Protein AF-A0A4V1ZPI8-F1 (afdb_monomer_lite)

Structure (mmCIF, N/CA/C/O backbone):
data_AF-A0A4V1ZPI8-F1
#
_entry.id   AF-A0A4V1ZPI8-F1
#
loop_
_atom_site.group_PDB
_atom_site.id
_atom_site.type_symbol
_atom_site.label_atom_id
_atom_site.label_alt_id
_atom_site.label_comp_id
_atom_site.label_asym_id
_atom_site.label_entity_id
_atom_site.label_seq_id
_atom_site.pdbx_PDB_ins_code
_atom_site.Cartn_x
_atom_site.Cartn_y
_atom_site.Cartn_z
_atom_site.occupancy
_atom_site.B_iso_or_equiv
_atom_site.auth_seq_id
_atom_site.auth_comp_id
_atom_site.auth_asym_id
_atom_site.auth_atom_id
_atom_site.pdbx_PDB_model_num
ATOM 1 N N . MET A 1 1 ? -17.224 21.666 9.075 1.00 69.19 1 MET A N 1
ATOM 2 C CA . MET A 1 1 ? -15.931 21.396 8.419 1.00 69.19 1 MET A CA 1
ATOM 3 C C . MET A 1 1 ? -16.087 20.057 7.719 1.00 69.19 1 MET A C 1
ATOM 5 O O . MET A 1 1 ? -16.460 19.114 8.403 1.00 69.19 1 MET A O 1
ATOM 9 N N . MET A 1 2 ? -15.943 19.986 6.393 1.00 71.75 2 MET A N 1
ATOM 10 C CA . MET A 1 2 ? -15.850 18.683 5.716 1.00 71.75 2 MET A CA 1
ATOM 11 C C . MET A 1 2 ? -14.514 18.045 6.121 1.00 71.75 2 MET A C 1
ATOM 13 O O . MET A 1 2 ? -13.530 18.788 6.192 1.00 71.75 2 MET A O 1
ATOM 17 N N . PRO A 1 3 ? -14.470 16.741 6.434 1.00 74.38 3 PRO A N 1
ATOM 18 C CA . PRO A 1 3 ? -13.210 16.061 6.690 1.00 74.38 3 PRO A CA 1
ATOM 19 C C . PRO A 1 3 ? -12.337 16.101 5.436 1.00 74.38 3 PRO A C 1
ATOM 21 O O . PRO A 1 3 ? -12.842 16.099 4.310 1.00 74.38 3 PRO A O 1
ATOM 24 N N . ASP A 1 4 ? -11.028 16.186 5.651 1.00 91.62 4 ASP A N 1
ATOM 25 C CA . ASP A 1 4 ? -10.070 16.116 4.560 1.00 91.62 4 ASP A CA 1
ATOM 26 C C . ASP A 1 4 ? -10.185 14.735 3.876 1.00 91.62 4 ASP A C 1
ATOM 28 O O . ASP A 1 4 ? -10.324 13.718 4.570 1.00 91.62 4 ASP A O 1
ATOM 32 N N . PRO A 1 5 ? -10.183 14.668 2.533 1.00 91.06 5 PRO A N 1
ATOM 33 C CA . PRO A 1 5 ? -10.272 13.401 1.813 1.00 91.06 5 PRO A CA 1
ATOM 34 C C . PRO A 1 5 ? -9.190 12.397 2.230 1.00 91.06 5 PRO A C 1
ATOM 36 O O . PRO A 1 5 ? -9.478 11.210 2.340 1.00 91.06 5 PRO A O 1
ATOM 39 N N . ILE A 1 6 ? -7.979 12.872 2.538 1.00 90.88 6 ILE A N 1
ATOM 40 C CA . ILE A 1 6 ? -6.861 12.029 2.974 1.00 90.88 6 ILE A CA 1
ATOM 41 C C . ILE A 1 6 ? -7.159 11.423 4.344 1.00 90.88 6 ILE A C 1
ATOM 43 O O . ILE A 1 6 ? -6.946 10.232 4.541 1.00 90.88 6 ILE A O 1
ATOM 47 N N . GLU A 1 7 ? -7.696 12.209 5.277 1.00 92.12 7 GLU A N 1
ATOM 48 C CA . GLU A 1 7 ? -8.073 11.706 6.605 1.00 92.12 7 GLU A CA 1
ATOM 49 C C . GLU A 1 7 ? -9.162 10.627 6.499 1.00 92.12 7 GLU A C 1
ATOM 51 O O . GLU A 1 7 ? -9.111 9.614 7.192 1.00 92.12 7 GLU A O 1
ATOM 56 N N . THR A 1 8 ? -10.098 10.792 5.559 1.00 94.00 8 THR A N 1
ATOM 57 C CA . THR A 1 8 ? -11.147 9.793 5.293 1.00 94.00 8 THR A CA 1
ATOM 58 C C . THR A 1 8 ? -10.559 8.480 4.761 1.00 94.00 8 THR A C 1
ATOM 60 O O . THR A 1 8 ? -10.960 7.397 5.194 1.00 94.00 8 THR A O 1
ATOM 63 N N . ASP A 1 9 ? -9.583 8.561 3.856 1.00 93.88 9 ASP A N 1
ATOM 64 C CA . ASP A 1 9 ? -8.896 7.386 3.314 1.00 93.88 9 ASP A CA 1
ATOM 65 C C . ASP A 1 9 ? -8.029 6.694 4.377 1.00 93.88 9 ASP A C 1
ATOM 67 O O . ASP A 1 9 ? -8.008 5.463 4.455 1.00 93.88 9 ASP A O 1
ATOM 71 N N . ILE A 1 10 ? -7.359 7.464 5.242 1.00 91.56 10 ILE A N 1
ATOM 72 C CA . ILE A 1 10 ? -6.586 6.936 6.375 1.00 91.56 10 ILE A CA 1
ATOM 73 C C . ILE A 1 10 ? -7.503 6.161 7.324 1.00 91.56 10 ILE A C 1
ATOM 75 O O . ILE A 1 10 ? -7.202 5.010 7.650 1.00 91.56 10 ILE A O 1
ATOM 79 N N . ASP A 1 11 ? -8.636 6.741 7.722 1.00 92.81 11 ASP A N 1
ATOM 80 C CA . ASP A 1 11 ? -9.607 6.078 8.596 1.00 92.81 11 ASP A CA 1
ATOM 81 C C . ASP A 1 11 ? -10.134 4.780 7.974 1.00 92.81 11 ASP A C 1
ATOM 83 O O . ASP A 1 11 ? -10.244 3.750 8.649 1.00 92.81 11 ASP A O 1
ATOM 87 N N . HIS A 1 12 ? -10.401 4.789 6.667 1.00 92.50 12 HIS A N 1
ATOM 88 C CA . HIS A 1 12 ? -10.825 3.599 5.939 1.00 92.50 12 HIS A CA 1
ATOM 89 C C . HIS A 1 12 ? -9.743 2.505 5.933 1.00 92.50 12 HIS A C 1
ATOM 91 O O . HIS A 1 12 ? -10.041 1.327 6.161 1.00 92.50 12 HIS A O 1
ATOM 97 N N . ILE A 1 13 ? -8.476 2.872 5.720 1.00 93.06 13 ILE A N 1
ATOM 98 C CA . ILE A 1 13 ? -7.339 1.940 5.756 1.00 93.06 13 ILE A CA 1
ATOM 99 C C . ILE A 1 13 ? -7.182 1.340 7.158 1.00 93.06 13 ILE A C 1
ATOM 101 O O . ILE A 1 13 ? -7.085 0.121 7.304 1.00 93.06 13 ILE A O 1
ATOM 105 N N . VAL A 1 14 ? -7.210 2.172 8.202 1.00 93.81 14 VAL A N 1
ATOM 106 C CA . VAL A 1 14 ? -7.096 1.722 9.597 1.00 93.81 14 VAL A CA 1
ATOM 107 C C . VAL A 1 14 ? -8.251 0.789 9.966 1.00 93.81 14 VAL A C 1
ATOM 109 O O . VAL A 1 14 ? -8.017 -0.257 10.576 1.00 93.81 14 VAL A O 1
ATOM 112 N N . SER A 1 15 ? -9.479 1.120 9.557 1.00 94.94 15 SER A N 1
ATOM 113 C CA . SER A 1 15 ? -10.662 0.275 9.759 1.00 94.94 15 SER A CA 1
ATOM 114 C C . SER A 1 15 ? -10.521 -1.084 9.064 1.00 94.94 15 SER A C 1
ATOM 116 O O . SER A 1 15 ? -10.745 -2.125 9.685 1.00 94.94 15 SER A O 1
ATOM 118 N N . THR A 1 16 ? -10.054 -1.087 7.812 1.00 92.88 16 THR A N 1
ATOM 119 C CA . THR A 1 16 ? -9.803 -2.309 7.026 1.00 92.88 16 THR A CA 1
ATOM 120 C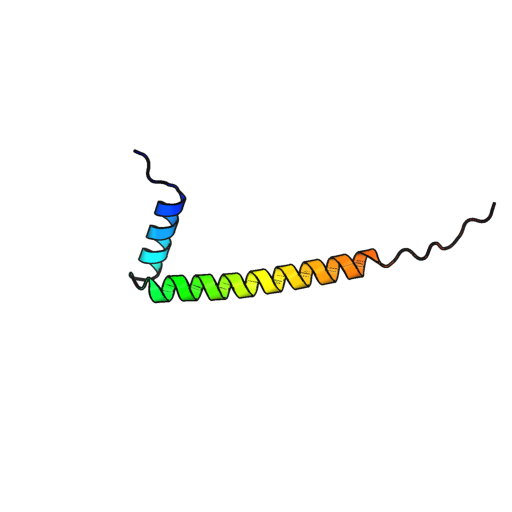 C . THR A 1 16 ? -8.731 -3.193 7.670 1.00 92.88 16 THR A C 1
ATOM 122 O O . THR A 1 16 ? -8.793 -4.416 7.580 1.00 92.88 16 THR A O 1
ATOM 125 N N . CYS A 1 17 ? -7.770 -2.591 8.372 1.00 94.00 17 CYS A N 1
ATOM 126 C CA . CYS A 1 17 ? -6.748 -3.301 9.138 1.00 94.00 17 CYS A CA 1
ATOM 127 C C . CYS A 1 17 ? -7.179 -3.645 10.576 1.00 94.00 17 CYS A C 1
ATOM 129 O O . CYS A 1 17 ? -6.319 -3.922 11.412 1.00 94.00 17 CYS A O 1
ATOM 131 N N . ASN A 1 18 ? -8.481 -3.619 10.897 1.00 93.81 18 ASN A N 1
ATOM 132 C CA . ASN A 1 18 ? -9.017 -3.898 12.237 1.00 93.81 18 ASN A CA 1
ATOM 133 C C . ASN A 1 18 ? -8.390 -3.028 13.346 1.00 93.81 18 ASN A C 1
ATOM 135 O O . ASN A 1 18 ? -8.282 -3.453 14.497 1.00 93.81 18 ASN A O 1
ATOM 139 N N . GLY A 1 19 ? -7.956 -1.813 13.008 1.00 91.19 19 GLY A N 1
ATOM 140 C CA . GLY A 1 19 ? -7.262 -0.920 13.931 1.00 91.19 19 GLY A CA 1
ATOM 141 C C . GLY A 1 19 ? -5.773 -1.229 14.140 1.00 91.19 19 GLY A C 1
ATOM 142 O O . GLY A 1 19 ? -5.126 -0.514 14.907 1.00 91.19 19 GLY A O 1
ATOM 143 N N . ASP A 1 20 ? -5.184 -2.230 13.468 1.00 94.75 20 ASP A N 1
ATOM 144 C CA . ASP A 1 20 ? -3.728 -2.446 13.484 1.00 94.75 20 ASP A CA 1
ATOM 145 C C . ASP A 1 20 ? -3.027 -1.409 12.599 1.00 94.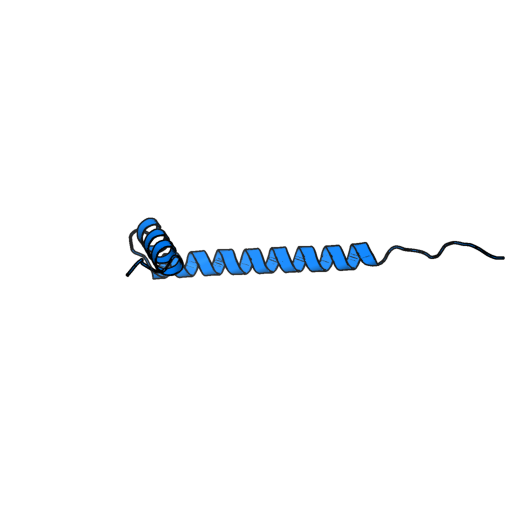75 20 ASP A C 1
ATOM 147 O O . ASP A 1 20 ? -2.635 -1.672 11.459 1.00 94.75 20 ASP A O 1
ATOM 151 N N . LEU A 1 21 ? -2.823 -0.216 13.156 1.00 93.75 21 LEU A N 1
ATOM 152 C CA . LEU A 1 21 ? -2.109 0.869 12.488 1.00 93.75 21 LEU A CA 1
ATOM 153 C C . LEU A 1 21 ? -0.685 0.455 12.089 1.00 93.75 21 LEU A C 1
ATOM 155 O O . LEU A 1 21 ? -0.195 0.822 11.022 1.00 93.75 21 LEU A O 1
ATOM 159 N N . ARG A 1 22 ? -0.006 -0.349 12.919 1.00 95.50 22 ARG A N 1
ATOM 160 C CA . ARG A 1 22 ? 1.360 -0.795 12.622 1.00 95.50 22 ARG A CA 1
ATOM 161 C C . ARG A 1 22 ? 1.363 -1.766 11.441 1.00 95.50 22 ARG A C 1
ATOM 163 O O . ARG A 1 22 ? 2.320 -1.772 10.671 1.00 95.50 22 ARG A O 1
ATOM 170 N N . GLY A 1 23 ? 0.341 -2.610 11.327 1.00 94.62 23 GLY A N 1
ATOM 171 C CA . GLY A 1 23 ? 0.087 -3.489 10.186 1.00 94.62 23 GLY A CA 1
ATOM 172 C C . GLY A 1 23 ? -0.244 -2.718 8.917 1.00 94.62 23 GLY A C 1
ATOM 173 O O . GLY A 1 23 ? 0.393 -2.966 7.896 1.00 94.62 23 GLY A O 1
ATOM 174 N N . ALA A 1 24 ? -1.139 -1.734 9.007 1.00 95.56 24 ALA A N 1
ATOM 175 C CA . ALA A 1 24 ? -1.500 -0.853 7.899 1.00 95.56 24 ALA A CA 1
ATOM 176 C C . ALA A 1 24 ? -0.273 -0.137 7.317 1.00 95.56 24 ALA A C 1
ATOM 178 O O . ALA A 1 24 ? -0.014 -0.215 6.119 1.00 95.56 24 ALA A O 1
ATOM 179 N N . VAL A 1 25 ? 0.551 0.479 8.172 1.00 96.44 25 VAL A N 1
ATOM 180 C CA . VAL A 1 25 ? 1.776 1.167 7.736 1.00 96.44 25 VAL A CA 1
ATOM 181 C C . VAL A 1 25 ? 2.771 0.193 7.100 1.00 96.44 25 VAL A C 1
ATOM 183 O O . VAL A 1 25 ? 3.358 0.512 6.070 1.00 96.44 25 VAL A O 1
ATOM 186 N N . ARG A 1 26 ? 2.947 -1.015 7.658 1.00 96.31 26 ARG A N 1
ATOM 187 C CA . ARG A 1 26 ? 3.802 -2.044 7.035 1.00 96.31 26 ARG A CA 1
ATOM 188 C C . ARG A 1 26 ? 3.298 -2.440 5.646 1.00 96.31 26 ARG A C 1
ATOM 190 O O . ARG A 1 26 ? 4.107 -2.548 4.733 1.00 96.31 26 ARG A O 1
ATOM 197 N N . ALA A 1 27 ? 1.991 -2.646 5.487 1.00 94.44 27 ALA A N 1
ATOM 198 C CA . ALA A 1 27 ? 1.396 -2.992 4.200 1.00 94.44 27 ALA A CA 1
ATOM 199 C C . ALA A 1 27 ? 1.606 -1.877 3.165 1.00 94.44 27 ALA A C 1
ATOM 201 O O . ALA A 1 27 ? 2.032 -2.157 2.048 1.00 94.44 27 ALA A O 1
ATOM 202 N N . LEU A 1 28 ? 1.391 -0.617 3.557 1.00 95.50 28 LEU A N 1
ATOM 203 C CA . LEU A 1 28 ? 1.624 0.539 2.689 1.00 95.50 28 LEU A CA 1
ATOM 204 C C . LEU A 1 28 ? 3.092 0.662 2.267 1.00 95.50 28 LEU A C 1
ATOM 206 O O . LEU A 1 28 ? 3.360 0.927 1.101 1.00 95.50 28 LEU A O 1
ATOM 210 N N . LEU A 1 29 ? 4.040 0.428 3.180 1.00 97.38 29 LEU A N 1
ATOM 211 C CA . LEU A 1 29 ? 5.470 0.449 2.855 1.00 97.38 29 LEU A CA 1
ATOM 212 C C . LEU A 1 29 ? 5.852 -0.639 1.845 1.00 97.38 29 LEU A C 1
ATOM 214 O O . LEU A 1 29 ? 6.567 -0.344 0.894 1.00 97.38 29 LEU A O 1
ATOM 218 N N . LEU A 1 30 ? 5.345 -1.864 2.016 1.00 97.44 30 LEU A N 1
ATOM 219 C CA . LEU A 1 30 ? 5.603 -2.967 1.081 1.00 97.44 30 LEU A CA 1
ATOM 220 C C . LEU A 1 30 ? 5.040 -2.679 -0.314 1.00 97.44 30 LEU A C 1
ATOM 222 O O . LEU A 1 30 ? 5.707 -2.921 -1.317 1.00 97.44 30 LEU A O 1
ATOM 226 N N . VAL A 1 31 ? 3.816 -2.147 -0.385 1.00 96.69 31 VAL A N 1
ATOM 227 C CA . VAL A 1 31 ? 3.209 -1.748 -1.662 1.00 96.69 31 VAL A CA 1
ATOM 228 C C . VAL A 1 31 ? 4.010 -0.618 -2.304 1.00 96.69 31 VAL A C 1
ATOM 230 O O . VAL A 1 31 ? 4.233 -0.647 -3.510 1.00 96.69 31 VAL A O 1
ATOM 233 N N . ASN A 1 32 ? 4.483 0.348 -1.515 1.00 97.81 32 ASN A N 1
ATOM 234 C CA . ASN A 1 32 ? 5.292 1.445 -2.031 1.00 97.81 32 ASN A CA 1
ATOM 235 C C . ASN A 1 32 ? 6.619 0.945 -2.632 1.00 97.81 32 ASN A C 1
ATOM 237 O O . ASN A 1 32 ? 6.917 1.256 -3.779 1.00 97.81 32 ASN A O 1
ATOM 241 N N . GLU A 1 33 ? 7.356 0.085 -1.922 1.00 98.50 33 GLU A N 1
ATOM 242 C CA . GLU A 1 33 ? 8.613 -0.508 -2.414 1.00 98.50 33 GLU A CA 1
ATOM 243 C C . GLU A 1 33 ? 8.417 -1.286 -3.732 1.00 98.50 33 GLU A C 1
ATOM 245 O O . GLU A 1 33 ? 9.216 -1.183 -4.671 1.00 98.50 33 GLU A O 1
ATOM 250 N N . GLN A 1 34 ? 7.316 -2.035 -3.835 1.00 98.44 34 GLN A N 1
ATOM 251 C CA . GLN A 1 34 ? 6.954 -2.747 -5.058 1.00 98.44 34 GLN A CA 1
ATOM 252 C C . GLN A 1 34 ? 6.670 -1.778 -6.218 1.00 98.44 34 GLN A C 1
ATOM 254 O O . GLN A 1 34 ? 7.183 -1.972 -7.321 1.00 98.44 34 GLN A O 1
ATOM 259 N N . LEU A 1 35 ? 5.894 -0.718 -5.978 1.00 98.50 35 LEU A N 1
ATOM 260 C CA . LEU A 1 35 ? 5.581 0.294 -6.992 1.00 98.50 35 LEU A CA 1
ATOM 261 C C . LEU A 1 35 ? 6.833 1.050 -7.454 1.00 98.50 35 LEU A C 1
ATOM 263 O O . LEU A 1 35 ? 7.002 1.291 -8.650 1.00 98.50 35 LEU A O 1
ATOM 267 N N . GLU A 1 36 ? 7.739 1.392 -6.538 1.00 98.44 36 GLU A N 1
ATOM 268 C CA . GLU A 1 36 ? 9.026 2.009 -6.872 1.00 98.44 36 GLU A CA 1
ATOM 269 C C . GLU A 1 36 ? 9.867 1.091 -7.769 1.00 98.44 36 GLU A C 1
ATOM 271 O O . GLU A 1 36 ? 10.458 1.548 -8.753 1.00 98.44 36 GLU A O 1
ATOM 276 N N . THR A 1 37 ? 9.862 -0.215 -7.491 1.00 98.19 37 THR A N 1
ATOM 277 C CA . THR A 1 37 ? 10.535 -1.223 -8.319 1.00 98.19 37 THR A CA 1
ATOM 278 C C . THR A 1 37 ? 9.929 -1.300 -9.723 1.00 98.19 37 THR A C 1
ATOM 280 O O . THR A 1 37 ? 10.660 -1.300 -10.718 1.00 98.19 37 THR A O 1
ATOM 283 N N . GLU A 1 38 ? 8.600 -1.329 -9.837 1.00 97.88 38 GLU A N 1
ATOM 284 C CA . GLU A 1 38 ? 7.902 -1.330 -11.130 1.00 97.88 38 GLU A CA 1
ATOM 285 C C . GLU A 1 38 ? 8.213 -0.065 -11.939 1.00 97.88 38 GLU A C 1
ATOM 287 O O . GLU A 1 38 ? 8.545 -0.146 -13.126 1.00 97.88 38 GLU A O 1
ATOM 292 N N . LEU A 1 39 ? 8.200 1.104 -11.294 1.00 97.50 39 LEU A N 1
ATOM 293 C CA . LEU A 1 39 ? 8.572 2.369 -11.925 1.00 97.50 39 LEU A CA 1
ATOM 294 C C . LEU A 1 39 ? 10.009 2.338 -12.455 1.00 97.50 39 LEU A C 1
ATOM 296 O O . LEU A 1 39 ? 10.249 2.716 -13.604 1.00 97.50 39 LEU A O 1
ATOM 300 N N . GLN A 1 40 ? 10.969 1.850 -11.667 1.00 96.50 40 GLN A N 1
ATOM 301 C CA . GLN A 1 40 ? 12.362 1.717 -12.105 1.00 96.50 40 GLN A CA 1
ATOM 302 C C . GLN A 1 40 ? 12.498 0.800 -13.329 1.00 96.50 40 GLN A C 1
ATOM 304 O O . GLN A 1 40 ? 13.238 1.120 -14.265 1.00 96.50 40 GLN A O 1
ATOM 309 N N . GLN A 1 41 ? 11.763 -0.313 -13.364 1.00 95.31 41 GLN A N 1
ATOM 310 C CA . GLN A 1 41 ? 11.758 -1.226 -14.509 1.00 95.31 41 GLN A CA 1
ATOM 311 C C . GLN A 1 41 ? 11.190 -0.559 -15.768 1.00 95.31 41 GLN A C 1
ATOM 313 O O . GLN A 1 41 ? 11.777 -0.692 -16.848 1.00 95.31 41 GLN A O 1
ATOM 318 N N . LEU A 1 42 ? 10.095 0.195 -15.637 1.00 95.44 42 LEU A N 1
ATOM 319 C CA . LEU A 1 42 ? 9.486 0.942 -16.741 1.00 95.44 42 LEU A CA 1
ATOM 320 C C . LEU A 1 42 ? 10.421 2.039 -17.274 1.00 95.44 42 LEU A C 1
ATOM 322 O O . LEU A 1 42 ? 10.590 2.179 -18.491 1.00 95.44 42 LEU A O 1
ATOM 326 N N . TYR A 1 43 ? 11.102 2.775 -16.392 1.00 94.06 43 TYR A N 1
ATOM 327 C CA . TYR A 1 43 ? 12.110 3.756 -16.803 1.00 94.06 43 TYR A CA 1
ATOM 328 C C . TYR A 1 43 ? 13.302 3.096 -17.509 1.00 94.06 43 TYR A C 1
ATOM 330 O O . TYR A 1 43 ? 13.733 3.557 -18.566 1.00 94.06 43 TYR A O 1
ATOM 338 N N . ALA A 1 44 ? 13.799 1.965 -17.005 1.00 92.56 44 ALA A N 1
ATOM 339 C CA . ALA A 1 44 ? 14.884 1.233 -17.656 1.00 92.56 44 ALA A CA 1
ATOM 340 C C . ALA A 1 44 ? 14.478 0.683 -19.038 1.00 92.56 44 ALA A C 1
ATOM 342 O O . ALA A 1 44 ? 15.277 0.692 -19.977 1.00 92.56 44 ALA A O 1
ATOM 343 N N . ALA A 1 45 ? 13.238 0.209 -19.188 1.00 89.94 45 ALA A N 1
ATOM 344 C CA . ALA A 1 45 ? 12.713 -0.282 -20.459 1.00 89.94 45 ALA A CA 1
ATOM 345 C C . ALA A 1 45 ? 12.517 0.844 -21.487 1.00 89.94 45 ALA A C 1
ATOM 347 O O . ALA A 1 45 ? 12.879 0.672 -22.652 1.00 89.94 45 ALA A O 1
ATOM 348 N N . SER A 1 46 ? 12.011 2.006 -21.063 1.00 81.75 46 SER A N 1
ATOM 349 C CA . SER A 1 46 ? 11.828 3.166 -21.947 1.00 81.75 46 SER A CA 1
ATOM 350 C C . SER A 1 46 ? 13.162 3.748 -22.433 1.00 81.75 46 SER A C 1
ATOM 352 O O . SER A 1 46 ? 13.295 4.047 -23.620 1.00 81.75 46 SER A O 1
ATOM 354 N N . VAL A 1 47 ? 14.193 3.788 -21.579 1.00 77.75 47 VAL A N 1
ATOM 355 C CA . VAL A 1 47 ? 15.564 4.155 -21.983 1.00 77.75 47 VAL A CA 1
ATOM 356 C C . VAL A 1 47 ? 16.137 3.174 -23.014 1.00 77.75 47 VAL A C 1
ATOM 358 O O . VAL A 1 47 ? 16.740 3.602 -23.998 1.00 77.75 47 VAL A O 1
ATOM 361 N N . ARG A 1 48 ? 15.915 1.861 -22.852 1.00 65.12 48 ARG A N 1
ATOM 362 C CA . ARG A 1 48 ? 16.355 0.852 -23.836 1.00 65.12 48 ARG A CA 1
ATOM 363 C C . ARG A 1 48 ? 15.601 0.943 -25.168 1.00 65.12 48 ARG A C 1
ATOM 365 O O . ARG A 1 48 ? 16.207 0.733 -26.215 1.00 65.12 48 ARG A O 1
ATOM 372 N N . GLY A 1 49 ? 14.313 1.289 -25.144 1.00 60.47 49 GLY A N 1
ATOM 373 C CA . GLY A 1 49 ? 13.492 1.485 -26.345 1.00 60.47 49 GLY A CA 1
ATOM 374 C C . GLY A 1 49 ? 13.834 2.750 -27.145 1.00 60.47 49 GLY A C 1
ATOM 375 O O . GLY A 1 49 ? 13.610 2.783 -28.352 1.00 60.47 49 GLY A O 1
ATOM 376 N N . GLY A 1 50 ? 14.426 3.767 -26.509 1.00 58.81 50 GLY A N 1
ATOM 377 C CA . GLY A 1 50 ? 14.869 5.003 -27.167 1.00 58.81 50 GLY A CA 1
ATOM 378 C C . GLY A 1 50 ? 16.194 4.897 -27.937 1.00 58.81 50 GLY A C 1
ATOM 379 O O . GLY A 1 50 ? 16.518 5.792 -28.714 1.00 58.81 50 GLY A O 1
ATOM 380 N N . ALA A 1 51 ? 16.959 3.813 -27.761 1.00 58.41 51 ALA A N 1
ATOM 381 C CA . ALA A 1 51 ? 18.314 3.674 -28.305 1.00 58.41 51 ALA A CA 1
ATOM 382 C C . ALA A 1 51 ? 18.397 3.052 -29.718 1.00 58.41 51 ALA A C 1
ATOM 384 O O . ALA A 1 51 ? 19.501 2.851 -30.224 1.00 58.41 51 ALA A O 1
ATOM 385 N N . ILE A 1 52 ? 17.272 2.765 -30.390 1.00 58.75 52 ILE A N 1
ATOM 386 C CA . ILE A 1 52 ? 17.275 2.235 -31.766 1.00 58.75 52 ILE A CA 1
ATOM 387 C C . ILE A 1 52 ? 16.605 3.219 -32.732 1.00 58.75 52 ILE A C 1
ATOM 389 O O . ILE A 1 52 ? 15.440 3.097 -33.097 1.00 58.75 52 ILE A O 1
ATOM 393 N N . ARG A 1 53 ? 17.409 4.166 -33.222 1.00 58.47 53 ARG A N 1
ATOM 394 C CA . ARG A 1 53 ? 17.381 4.582 -34.630 1.00 58.47 53 ARG A CA 1
ATOM 395 C C . ARG A 1 53 ? 18.810 4.488 -35.165 1.00 58.47 53 ARG A C 1
ATOM 397 O O . ARG A 1 53 ? 19.578 5.431 -34.983 1.00 58.47 53 ARG A O 1
ATOM 404 N N . PRO A 1 54 ? 19.191 3.388 -35.836 1.00 55.59 5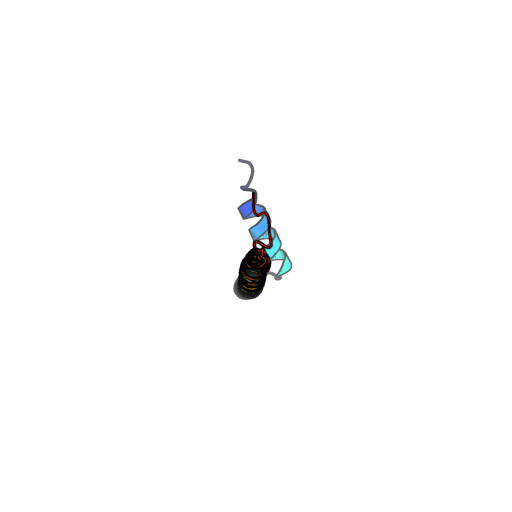4 PRO A N 1
ATOM 405 C CA . PRO A 1 54 ? 20.311 3.438 -36.754 1.00 55.59 54 PRO A CA 1
ATOM 406 C C . PRO A 1 54 ? 19.887 4.431 -37.834 1.00 55.59 54 PRO A C 1
ATOM 408 O O . PRO A 1 54 ? 18.905 4.210 -38.543 1.00 55.59 54 PRO A O 1
ATOM 411 N N . GLY A 1 55 ? 20.563 5.575 -37.901 1.00 60.44 55 GLY A N 1
ATOM 412 C CA . GLY A 1 55 ? 20.445 6.500 -39.018 1.00 60.44 55 GLY A CA 1
ATOM 413 C C . GLY A 1 55 ? 21.000 5.834 -40.270 1.00 60.44 55 GLY A C 1
ATOM 414 O O . GLY A 1 55 ? 22.126 6.102 -40.672 1.00 60.44 55 GLY A O 1
ATOM 415 N N . THR A 1 56 ? 20.237 4.920 -40.861 1.00 61.78 56 THR A N 1
ATOM 416 C CA . THR A 1 56 ? 20.546 4.339 -42.159 1.00 61.78 56 THR A CA 1
ATOM 417 C C . THR A 1 56 ? 19.935 5.231 -43.233 1.00 61.78 56 THR A C 1
ATOM 419 O O . THR A 1 56 ? 18.737 5.178 -43.480 1.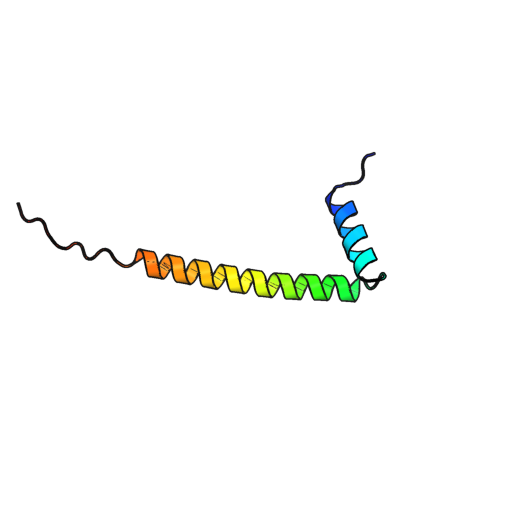00 61.78 56 THR A O 1
ATOM 422 N N . GLY A 1 57 ? 20.798 6.033 -43.863 1.00 61.59 57 GLY A N 1
ATOM 423 C CA . GLY A 1 57 ? 20.681 6.449 -45.262 1.00 61.59 57 GLY A CA 1
ATOM 424 C C . GLY A 1 57 ? 19.781 7.643 -45.589 1.00 61.59 57 GLY A C 1
ATOM 425 O O . GLY A 1 57 ? 18.565 7.518 -45.632 1.00 61.59 57 GLY A O 1
ATOM 426 N N . ALA A 1 58 ? 20.408 8.749 -45.996 1.00 51.09 58 ALA A N 1
ATOM 427 C CA . ALA A 1 58 ? 20.215 9.289 -47.344 1.00 51.09 58 ALA A CA 1
ATOM 428 C C . ALA A 1 58 ? 21.382 10.229 -47.691 1.00 51.09 58 ALA A C 1
ATOM 430 O O . ALA A 1 58 ? 21.467 11.355 -47.214 1.00 51.09 58 ALA A O 1
ATOM 431 N N . VAL A 1 59 ? 22.297 9.710 -48.508 1.00 55.09 59 VAL A N 1
ATOM 432 C CA . VAL A 1 59 ? 23.161 10.486 -49.402 1.00 55.09 59 VAL A CA 1
ATOM 433 C C . VAL A 1 59 ? 22.277 11.276 -50.377 1.00 55.09 59 VAL A C 1
ATOM 435 O O . VAL A 1 59 ? 21.477 10.667 -51.088 1.00 55.09 59 VAL A O 1
ATOM 438 N N . HIS A 1 60 ? 22.441 12.599 -50.412 1.00 50.03 60 HIS A N 1
ATOM 439 C CA . HIS A 1 60 ? 22.344 13.446 -51.605 1.00 50.03 60 HIS A CA 1
ATOM 440 C C . HIS A 1 60 ? 23.228 14.673 -51.380 1.00 50.03 60 HIS A C 1
ATOM 442 O O . HIS A 1 60 ? 23.076 15.303 -50.310 1.00 50.03 60 HIS A O 1
#

Radius of gyration: 22.4 Å; chains: 1; bounding box: 39×25×66 Å

Sequence (60 aa):
MMPDPIETDIDHIVSTCNGDLRGAVRALLLVNEQLETELQQLYAASVRGGAIRPGTGAVH

Secondary structure (DSSP, 8-state):
-PPPHHHHHHHHHHHHTTT-HHHHHHHHHHHHHHHHHHHHHHHHHHHHHTT---------

pLDDT: mean 85.2, std 15.53, range [50.03, 98.5]

Foldseek 3Di:
DPDDPVVVVLVVLCVVVVNPPVVSVVVVVVVVVVVVVVVVVVVVVVVVVVPDDPPDDDDD

=== Feature glossary ===
Key to the feature types in this rec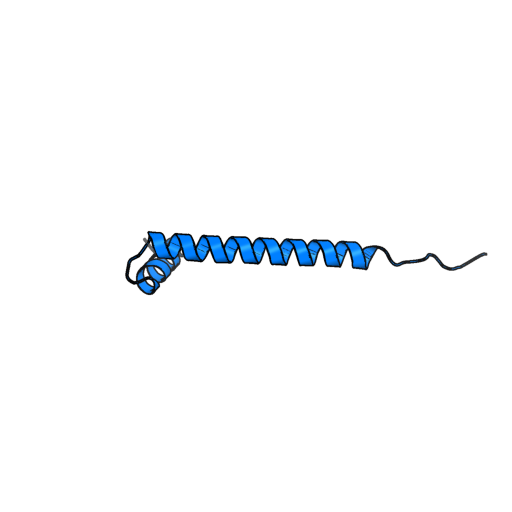ord:

— What the protein is —

Primary structure: the covalent order of the twenty standard amino acids along the backbone. Two proteins with the same sequence will (almost always) fold to the same structure; two with 30% identity often share a fold but not the details.

Database cross-references. InterPro integrates a dozen domain/family signature databases into unified entries with residue-range hits. GO terms attach function/process/location labels with evidence codes. CATH codes position the fold in a four-level structural taxonomy. Organism is the NCBI-taxonomy species name.

— Where its atoms are —

The mmCIF block holds the 3D Cartesian coordinates of each backbone atom (N, Cα, C, O) in ångströms. mmCIF is the PDB's canonical archive format — a tagged-loop text representation of the atomic model.

Six rendered views show the 3D structure from the faces of a cube — i.e. along ±x, ±y, ±z. Rendering representation is drawn randomly per protein from cartoon (secondary-structure ribbons), sticks (backbone bonds), or molecular surface; coloring is either N→C rainbow (blue at the N-terminus through red at the C-terminus) or one color per chain.

— Local backbone conformation —

DSSP 8-state secondary structure assigns each residue one of H (α-helix), G (3₁₀-helix), I (π-helix), E (extended β-strand), B (isolated β-bridge), T (hydrogen-bonded turn), S (bend), or '-' (coil). The assignment is computed from backbone hydrogen-bond geometry via the Kabsch–Sander algorithm.

P-SEA three-state annotation labels each residue as helix, strand, or coil based purely on the geometry of the Cα trace. It serves as a fallback when the full backbone (and thus DSSP) is unavailable.

The φ/ψ torsion pair specifies the backbone conformation at each residue. φ rotates about the N–Cα bond, ψ about the Cα–C bond. Steric clashes forbid most of the (φ, ψ) plane — the allowed regions (α-helix basin, β-sheet basin, left-handed helix) are the Ramachandran-allowed regions.

— Global shape and packing —

The geometric summary reports three shape descriptors. Rg (radius of gyration) measures how spread out the Cα atoms are about their centre of mass; compact globular proteins have small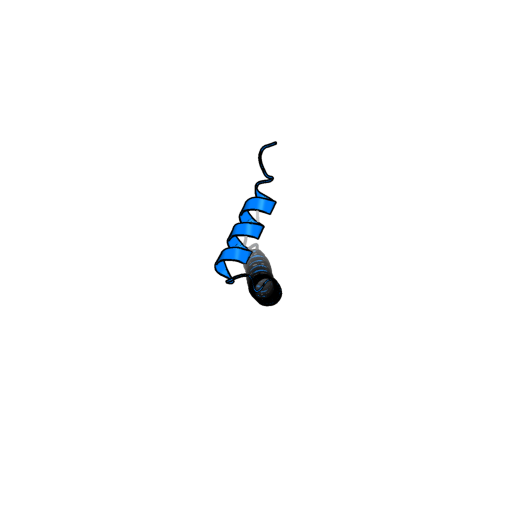 Rg, elongated or unfolded ones large. Cα contacts (<8 Å, |i−j|>4) count long-range residue pairs in spatial proximity — high for tightly packed folds, near zero for rods or random coil. The bounding-box extents give the protein's footprint along x, y, z in Å.

Accessible surface area quantifies burial. A residue with SASA near zero is packed into the hydrophobic core; one with SASA >100 Å² sits on the surface. Computed here via the Shrake–Rupley numerical algorithm with a 1.4 Å probe.

Plot images: a contact map (which residues are close in 3D, as an N×N binary image), a Ramachandran scatter (backbone torsion angles, revealing secondary-structure composition at a glance), and — for AlphaFold structures — a PAE heatmap (pairwise prediction confidence).

— Structural neighborhood —

The Foldseek 3Di string encodes local tertiary geometry as a 20-letter alphabet — one character per residue — derived from the relative positions of nearby Cα atoms. Unlike the amino-acid sequence, 3Di is a direct function of the 3D structure, so two proteins with the same fold have similar 3Di strings even at low sequence identity.

Nearest PDB neighbors are the top structural matches found by Foldseek when searching this structure against the entire Protein Data Bank. Each hit reports a TM-score (0 to 1; >0.5 almost always implies the same fold) and an E-value. These are *structural* homologs — they may share no detectable sequence similarity.

— Confidence and disorder —

For AlphaFold models, the B-factor field carries pLDDT — the model's own estimate of local accuracy on a 0–100 scale. Regions with pLDDT<50 should be treated as essentially unmodeled; they often correspond to intrinsically disordered segments.

B-factor (Debye–Waller factor) reflects atomic displacement in the crystal lattice. It is an experimental observable (units Å²), not a prediction; low values mean the atom is pinned down, high values mean it moves or is heterogeneous across the crystal.

Predicted aligned error is AlphaFold's pairwise confidence. Unlike pLDDT (per-residue), PAE is per-residue-pair and captures whether two parts of the structure are correctly placed relative to each other. Units are ångströms of expected positional error.